Protein AF-A0A1A2DUY4-F1 (afdb_monomer)

Radius of gyration: 40.29 Å; Cα contacts (8 Å, |Δi|>4): 63; chains: 1; bounding box: 76×91×106 Å

Solvent-accessible surface area (backbone atoms only — not comparable to full-atom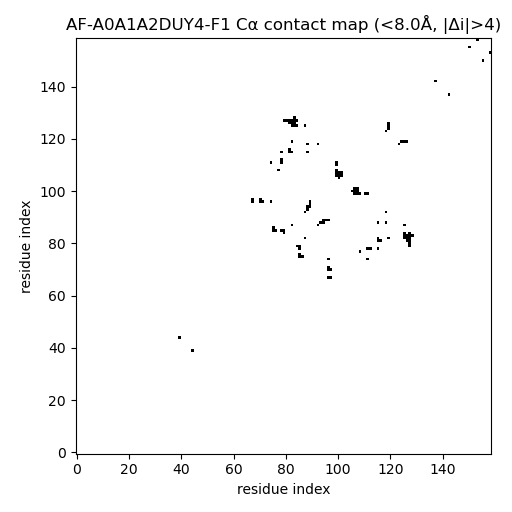 values): 10558 Å² total; per-residue (Å²): 134,84,84,82,85,88,89,85,87,87,87,91,89,82,88,83,86,82,90,84,84,84,90,80,90,87,83,83,85,83,80,81,79,83,71,70,86,71,74,76,47,72,68,56,50,56,52,49,53,59,48,52,52,53,51,51,50,52,53,50,52,58,48,50,57,52,48,52,56,50,47,39,52,50,54,31,62,73,36,49,82,55,25,63,54,37,64,45,50,42,77,70,61,70,53,59,61,70,80,34,44,45,97,89,71,48,76,40,61,68,61,48,52,49,52,54,48,52,50,32,71,79,37,63,82,52,38,38,78,72,80,74,68,75,85,64,81,66,77,88,52,82,77,75,76,78,82,73,83,65,87,52,72,69,76,76,64,60,130

Mean predicted aligned error: 18.05 Å

Nearest PDB structures (foldseek):
  6tye-assembly1_F  TM=3.933E-01  e=6.338E+00  Mycobacterium tuberculosis

Structure (mmCIF, N/CA/C/O backbone):
data_AF-A0A1A2DUY4-F1
#
_entry.id   AF-A0A1A2DUY4-F1
#
loop_
_atom_site.group_PDB
_atom_site.id
_atom_site.type_symbol
_atom_site.label_atom_id
_atom_site.label_alt_id
_atom_site.label_comp_id
_atom_site.label_asym_id
_atom_site.label_entity_id
_atom_site.label_seq_id
_atom_site.pdbx_PDB_ins_code
_atom_site.Cartn_x
_atom_site.Cartn_y
_atom_site.Cartn_z
_atom_site.occupancy
_atom_site.B_iso_or_equiv
_atom_site.auth_seq_id
_atom_site.auth_comp_id
_atom_site.auth_asym_id
_atom_site.auth_atom_id
_atom_site.pdbx_PDB_model_num
ATOM 1 N N . MET A 1 1 ? -2.327 -58.351 54.361 1.00 41.44 1 MET A N 1
ATOM 2 C CA . MET A 1 1 ? -2.739 -57.110 53.677 1.00 41.44 1 MET A CA 1
ATOM 3 C C . MET A 1 1 ? -3.289 -57.557 52.325 1.00 41.44 1 MET A C 1
ATOM 5 O O . MET A 1 1 ? -2.575 -57.486 51.342 1.00 41.44 1 MET A O 1
ATOM 9 N N . SER A 1 2 ? -4.378 -58.331 52.249 1.00 43.06 2 SER A N 1
ATOM 10 C CA . SER A 1 2 ? -5.770 -58.006 52.638 1.00 43.06 2 SER A CA 1
ATOM 11 C C . SER A 1 2 ? -6.200 -56.732 51.883 1.00 43.06 2 SER A C 1
ATOM 13 O O . SER A 1 2 ? -5.564 -55.711 52.102 1.00 43.06 2 SER A O 1
ATOM 15 N N . GLU A 1 3 ? -7.180 -56.715 50.971 1.00 41.62 3 GLU A N 1
ATOM 16 C CA . GLU A 1 3 ? -8.436 -57.484 50.948 1.00 41.62 3 GLU A CA 1
ATOM 17 C C . GLU A 1 3 ? -9.017 -57.713 49.527 1.00 41.62 3 GLU A C 1
ATOM 19 O O . GLU A 1 3 ? -8.943 -56.854 48.656 1.00 41.62 3 GLU A O 1
ATOM 24 N N . ASN A 1 4 ? -9.624 -58.900 49.378 1.00 46.50 4 ASN A N 1
ATOM 25 C CA . ASN A 1 4 ? -10.783 -59.310 48.569 1.00 46.50 4 ASN A CA 1
ATOM 26 C C . ASN A 1 4 ? -10.858 -59.143 47.033 1.00 46.50 4 ASN A C 1
ATOM 28 O O . ASN A 1 4 ? -11.194 -58.102 46.482 1.00 46.50 4 ASN A O 1
ATOM 32 N N . SER A 1 5 ? -10.750 -60.302 46.370 1.00 41.88 5 SER A N 1
ATOM 33 C CA . SER A 1 5 ? -11.485 -60.713 45.156 1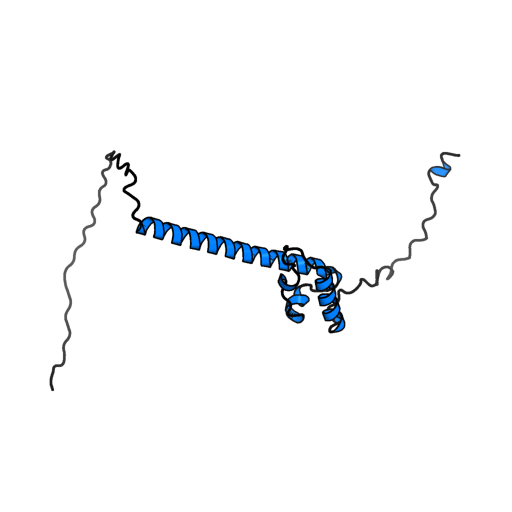.00 41.88 5 SER A CA 1
ATOM 34 C C . SER A 1 5 ? -13.016 -60.843 45.414 1.00 41.88 5 SER A C 1
ATOM 36 O O . SER A 1 5 ? -13.448 -60.637 46.546 1.00 41.88 5 SER A O 1
ATOM 38 N N . PRO A 1 6 ? -13.814 -61.455 44.511 1.00 61.03 6 PRO A N 1
ATOM 39 C CA . PRO A 1 6 ? -14.326 -61.052 43.188 1.00 61.03 6 PRO A CA 1
ATOM 40 C C . PRO A 1 6 ? -15.890 -61.054 43.194 1.00 61.03 6 PRO A C 1
ATOM 42 O O . PRO A 1 6 ? -16.477 -61.214 44.259 1.00 61.03 6 PRO A O 1
ATOM 45 N N . THR A 1 7 ? -16.570 -60.944 42.034 1.00 41.72 7 THR A N 1
ATOM 46 C CA . THR A 1 7 ? -17.855 -61.628 41.654 1.00 41.72 7 THR A CA 1
ATOM 47 C C . THR A 1 7 ? -18.803 -60.739 40.824 1.00 41.72 7 THR A C 1
ATOM 49 O O . THR A 1 7 ? -19.209 -59.664 41.246 1.00 41.72 7 THR A O 1
ATOM 52 N N . ALA A 1 8 ? -19.195 -61.242 39.651 1.00 44.03 8 ALA A N 1
ATOM 53 C CA . ALA A 1 8 ? -20.357 -60.836 38.842 1.00 44.03 8 ALA A CA 1
ATOM 54 C C . ALA A 1 8 ? -21.388 -61.995 38.842 1.00 44.03 8 ALA A C 1
ATOM 56 O O . ALA A 1 8 ? -20.997 -63.091 39.254 1.00 44.03 8 ALA A O 1
ATOM 57 N N . PRO A 1 9 ? -22.576 -61.913 38.194 1.00 69.00 9 PRO A N 1
ATOM 58 C CA . PRO A 1 9 ? -23.640 -60.890 38.080 1.00 69.00 9 PRO A CA 1
ATOM 59 C C . PRO A 1 9 ? -24.992 -61.459 38.649 1.00 69.00 9 PRO A C 1
ATOM 61 O O . PRO A 1 9 ? -24.939 -62.516 39.282 1.00 69.00 9 PRO A O 1
ATOM 64 N N . PRO A 1 10 ? -26.194 -60.832 38.504 1.00 50.44 10 PRO A N 1
ATOM 65 C CA . PRO A 1 10 ? -27.035 -61.020 37.294 1.00 50.44 10 PRO A CA 1
ATOM 66 C C . PRO A 1 10 ? -27.996 -59.843 36.925 1.00 50.44 10 PRO A C 1
ATOM 68 O O . PRO A 1 10 ? -28.365 -59.022 37.755 1.00 50.44 10 PRO A O 1
ATOM 71 N N . ASN A 1 11 ? -28.445 -59.807 35.664 1.00 51.16 11 ASN A N 1
ATOM 72 C CA . ASN A 1 11 ? -29.689 -59.165 35.157 1.00 51.16 11 ASN A CA 1
ATOM 73 C C . ASN A 1 11 ? -30.779 -60.286 35.094 1.00 51.16 11 ASN A C 1
ATOM 75 O O . ASN A 1 11 ? -30.309 -61.429 35.030 1.00 51.16 11 ASN A O 1
ATOM 79 N N . PRO A 1 12 ? -32.137 -60.121 35.037 1.00 52.91 12 PRO A N 1
ATOM 80 C CA . PRO A 1 12 ? -32.957 -59.022 34.474 1.00 52.91 12 PRO A CA 1
ATOM 81 C C . PRO A 1 12 ? -34.352 -58.759 35.131 1.00 52.91 12 PRO A C 1
ATOM 83 O O . PRO A 1 12 ? -34.754 -59.444 36.066 1.00 52.91 12 PRO A O 1
ATOM 86 N N . GLY A 1 13 ? -35.138 -57.822 34.571 1.00 31.70 13 GLY A N 1
ATOM 87 C CA . GLY A 1 13 ? -36.614 -57.911 34.555 1.00 31.70 13 GLY A CA 1
ATOM 88 C C . GLY A 1 13 ? -37.392 -56.630 34.888 1.00 31.70 13 GLY A C 1
ATOM 89 O O . GLY A 1 13 ? -37.289 -56.125 36.001 1.00 31.70 13 GLY A O 1
ATOM 90 N N . GLY A 1 14 ? -38.229 -56.166 33.949 1.00 34.69 14 GLY A N 1
ATOM 91 C CA . GLY A 1 14 ? -39.291 -55.189 34.216 1.00 34.69 14 GLY A CA 1
ATOM 92 C C . GLY A 1 14 ? -39.718 -54.363 33.001 1.00 34.69 14 GLY A C 1
ATOM 93 O O . GLY A 1 14 ? -39.311 -53.211 32.886 1.00 34.69 14 GLY A O 1
ATOM 94 N N . ASP A 1 15 ? -40.511 -54.969 32.115 1.00 39.03 15 ASP A N 1
ATOM 95 C CA . ASP A 1 15 ? -41.317 -54.318 31.075 1.00 39.03 15 ASP A CA 1
ATOM 96 C C . ASP A 1 15 ? -42.234 -53.216 31.653 1.00 39.03 15 ASP A C 1
ATOM 98 O O . ASP A 1 15 ? -42.724 -53.340 32.772 1.00 39.03 15 ASP A O 1
ATOM 102 N N . ASP A 1 16 ? -42.469 -52.127 30.916 1.00 43.84 16 ASP A N 1
ATOM 103 C CA . ASP A 1 16 ? -43.705 -51.939 30.134 1.00 43.84 16 ASP A CA 1
ATOM 104 C C . ASP A 1 16 ? -43.924 -50.475 29.713 1.00 43.84 16 ASP A C 1
ATOM 106 O O . ASP A 1 16 ? -43.671 -49.509 30.432 1.00 43.84 16 ASP A O 1
ATOM 110 N N . GLN A 1 17 ? -44.397 -50.348 28.480 1.00 46.09 17 GLN A N 1
ATOM 111 C CA . GLN A 1 17 ? -44.694 -49.121 27.753 1.00 46.09 17 GLN A CA 1
ATOM 112 C C . GLN A 1 17 ? -46.017 -48.507 28.234 1.00 46.09 17 GLN A C 1
ATOM 114 O O . GLN A 1 17 ? -46.935 -49.245 28.573 1.00 46.09 17 GLN A O 1
ATOM 119 N N . HIS A 1 18 ? -46.166 -47.183 28.141 1.00 41.97 18 HIS A N 1
ATOM 120 C CA . HIS A 1 18 ? -47.418 -46.561 27.690 1.00 41.97 18 HIS A CA 1
ATOM 121 C C . HIS A 1 18 ? -47.126 -45.173 27.115 1.00 41.97 18 HIS A C 1
ATOM 123 O O . HIS A 1 18 ? -46.724 -44.248 27.818 1.00 41.97 18 HIS A O 1
ATOM 129 N N . ALA A 1 19 ? -47.325 -45.057 25.806 1.00 42.19 19 ALA A N 1
ATOM 130 C CA . ALA A 1 19 ? -47.623 -43.797 25.157 1.00 42.19 19 ALA A CA 1
ATOM 131 C C . ALA A 1 19 ? -49.089 -43.451 25.443 1.00 42.19 19 ALA A C 1
ATOM 133 O O . ALA A 1 19 ? -49.945 -44.318 25.281 1.00 42.19 19 ALA A O 1
ATOM 134 N N . ASP A 1 20 ? -49.369 -42.202 25.807 1.00 41.47 20 ASP A N 1
ATOM 135 C CA . ASP A 1 20 ? -50.666 -41.586 25.532 1.00 41.47 20 ASP A CA 1
ATOM 136 C C . ASP A 1 20 ? -50.505 -40.059 25.448 1.00 41.47 20 ASP A C 1
ATOM 138 O O . ASP A 1 20 ? -49.967 -39.421 26.355 1.00 41.47 20 ASP A O 1
ATOM 142 N N . GLN A 1 21 ? -50.921 -39.484 24.322 1.00 44.53 21 GLN A N 1
ATOM 143 C CA . GLN A 1 21 ? -51.224 -38.057 24.173 1.00 44.53 21 GLN A CA 1
ATOM 144 C C . GLN A 1 21 ? -52.748 -37.926 24.194 1.00 44.53 21 GLN A C 1
ATOM 146 O O . GLN A 1 21 ? -53.431 -38.766 23.608 1.00 44.53 21 GLN A O 1
ATOM 151 N N . PRO A 1 22 ? -53.287 -36.824 24.738 1.00 48.06 22 PRO A N 1
ATOM 152 C CA . PRO A 1 22 ? -53.996 -35.925 23.822 1.00 48.06 22 PRO A CA 1
ATOM 153 C C . PRO A 1 22 ? -53.819 -34.420 24.109 1.00 48.06 22 PRO A C 1
ATOM 155 O O . PRO A 1 22 ? -53.563 -33.989 25.232 1.00 48.06 22 PRO A O 1
ATOM 158 N N . GLU A 1 23 ? -53.996 -33.630 23.045 1.00 46.94 23 GLU A N 1
ATOM 159 C CA . GLU A 1 23 ? -54.175 -32.171 23.013 1.00 46.94 23 GLU A CA 1
ATOM 160 C C . GLU A 1 23 ? -55.385 -31.678 23.829 1.00 46.94 23 GLU A C 1
ATOM 162 O O . GLU A 1 23 ? -56.459 -32.260 23.717 1.00 46.94 23 GLU A O 1
ATOM 167 N N . THR A 1 24 ? -55.255 -30.507 24.476 1.00 42.84 24 THR A N 1
ATOM 168 C CA . THR A 1 24 ? -56.275 -29.428 24.524 1.00 42.84 24 THR A CA 1
ATOM 169 C C . THR A 1 24 ? -55.594 -28.084 24.865 1.00 42.84 24 THR A C 1
ATOM 171 O O . THR A 1 24 ? -55.023 -27.961 25.946 1.00 42.84 24 THR A O 1
ATOM 174 N N . GLY A 1 25 ? -55.633 -27.079 23.973 1.00 37.78 25 GLY A N 1
ATOM 175 C CA . GLY A 1 25 ? -55.245 -25.675 24.268 1.00 37.78 25 GLY A CA 1
ATOM 176 C C . GLY A 1 25 ? -56.399 -24.858 24.883 1.00 37.78 25 GLY A C 1
ATOM 177 O O . GLY A 1 25 ? -57.362 -25.467 25.346 1.00 37.78 25 GLY A O 1
ATOM 178 N N . PRO A 1 26 ? -56.449 -23.517 24.736 1.00 60.62 26 PRO A N 1
ATOM 179 C CA . PRO A 1 26 ? -55.471 -22.455 25.016 1.00 60.62 26 PRO A CA 1
ATOM 180 C C . PRO A 1 26 ? -55.933 -21.563 26.205 1.00 60.62 26 PRO A C 1
ATOM 182 O O . PRO A 1 26 ? -57.132 -21.425 26.431 1.00 60.62 26 PRO A O 1
ATOM 185 N N . THR A 1 27 ? -55.025 -20.871 26.907 1.00 43.47 27 THR A N 1
ATOM 186 C CA . THR A 1 27 ? -55.412 -19.695 27.721 1.00 43.47 27 THR A CA 1
ATOM 187 C C . THR A 1 27 ? -54.329 -18.624 27.732 1.00 43.47 27 THR A C 1
ATOM 189 O O . THR A 1 27 ? -53.207 -18.852 28.179 1.00 43.47 27 THR A O 1
ATOM 192 N N . ASP A 1 28 ? -54.764 -17.498 27.182 1.00 41.69 28 ASP A N 1
ATOM 193 C CA . ASP A 1 28 ? -54.326 -16.110 27.258 1.00 41.69 28 ASP A CA 1
ATOM 194 C C . ASP A 1 28 ? -53.682 -15.627 28.567 1.00 41.69 28 ASP A C 1
ATOM 196 O O . ASP A 1 28 ? -53.988 -16.105 29.660 1.00 41.69 28 ASP A O 1
ATOM 200 N N . ASP A 1 29 ? -52.901 -14.562 28.381 1.00 43.25 29 ASP A N 1
ATOM 201 C CA . ASP A 1 29 ? -52.635 -13.457 29.305 1.00 43.25 29 ASP A CA 1
ATOM 202 C C . ASP A 1 29 ? -51.895 -13.726 30.625 1.00 43.25 29 ASP A C 1
ATOM 204 O O . ASP A 1 29 ? -52.464 -13.960 31.691 1.00 43.25 29 ASP A O 1
ATOM 208 N N . ALA A 1 30 ? -50.590 -13.456 30.575 1.00 43.59 30 ALA A N 1
ATOM 209 C CA . ALA A 1 30 ? -49.924 -12.723 31.644 1.00 43.59 30 ALA A CA 1
ATOM 210 C C . ALA A 1 30 ? -49.109 -11.582 31.020 1.00 43.59 30 ALA A C 1
ATOM 212 O O . ALA A 1 30 ? -47.909 -11.703 30.764 1.00 43.59 30 ALA A O 1
ATOM 213 N N . GLU A 1 31 ? -49.794 -10.470 30.748 1.00 45.84 31 GLU A N 1
ATOM 214 C CA . GLU A 1 31 ? -49.148 -9.165 30.699 1.00 45.84 31 GLU A CA 1
ATOM 215 C C . GLU A 1 31 ? -48.383 -8.890 32.004 1.00 45.84 31 GLU A C 1
ATOM 217 O O . GLU A 1 31 ? -48.830 -9.235 33.099 1.00 45.84 31 GLU A O 1
ATOM 222 N N . GLY A 1 32 ? -47.272 -8.165 31.867 1.00 47.97 32 GLY A N 1
ATOM 223 C CA . GLY A 1 32 ? -46.789 -7.274 32.914 1.00 47.97 32 GLY A CA 1
ATOM 224 C C . GLY A 1 32 ? -45.765 -7.860 33.878 1.00 47.97 32 GLY A C 1
ATOM 225 O O . GLY A 1 32 ? -46.078 -8.139 35.030 1.00 47.97 32 GLY A O 1
ATOM 226 N N . ILE A 1 33 ? -44.495 -7.855 33.470 1.00 43.22 33 ILE A N 1
ATOM 227 C CA . ILE A 1 33 ? -43.470 -7.299 34.361 1.00 43.22 33 ILE A CA 1
ATOM 228 C C . ILE A 1 33 ? -42.667 -6.287 33.548 1.00 43.22 33 ILE A C 1
ATOM 230 O O . ILE A 1 33 ? -41.603 -6.584 33.006 1.00 43.22 33 ILE A O 1
ATOM 234 N N . ASP A 1 34 ? -43.223 -5.079 33.473 1.00 46.75 34 ASP A N 1
ATOM 235 C CA . ASP A 1 34 ? -42.446 -3.852 33.359 1.00 46.75 34 ASP A CA 1
ATOM 236 C C . ASP A 1 34 ? -41.475 -3.828 34.547 1.00 46.75 34 ASP A C 1
ATOM 238 O O . ASP A 1 34 ? -41.812 -3.444 35.667 1.00 46.75 34 ASP A O 1
ATOM 242 N N . SER A 1 35 ? -40.295 -4.413 34.344 1.00 50.62 35 SER A N 1
ATOM 243 C CA . SER A 1 35 ? -39.209 -4.310 35.306 1.00 50.62 35 SER A CA 1
ATOM 244 C C . SER A 1 35 ? -38.594 -2.936 35.100 1.00 50.62 35 SER A C 1
ATOM 246 O O . SER A 1 35 ? -37.685 -2.778 34.282 1.00 50.62 35 SER A O 1
ATOM 248 N N . GLU A 1 36 ? -39.102 -1.947 35.840 1.00 48.25 36 GLU A N 1
ATOM 249 C CA . GLU A 1 36 ? -38.375 -0.703 36.082 1.00 48.25 36 GLU A CA 1
ATOM 250 C C . GLU A 1 36 ? -36.905 -1.023 36.418 1.00 48.25 36 GLU A C 1
ATOM 252 O O . GLU A 1 36 ? -36.621 -2.056 37.041 1.00 48.25 36 GLU A O 1
ATOM 257 N N . PRO A 1 37 ? -35.950 -0.179 35.985 1.00 49.88 37 PRO A N 1
ATOM 258 C CA . PRO A 1 37 ? -34.529 -0.475 36.066 1.00 49.88 37 PRO A CA 1
ATOM 259 C C . PRO A 1 37 ? -34.101 -0.529 37.532 1.00 49.88 37 PRO A C 1
ATOM 261 O O . PRO A 1 37 ? -33.741 0.479 38.133 1.00 49.88 37 PRO A O 1
ATOM 264 N N . HIS A 1 38 ? -34.138 -1.725 38.114 1.00 49.97 38 HIS A N 1
ATOM 265 C CA . HIS A 1 38 ? -33.561 -1.989 39.417 1.00 49.97 38 HIS A CA 1
ATOM 266 C C . HIS A 1 38 ? -32.065 -1.688 39.304 1.00 49.97 38 HIS A C 1
ATOM 268 O O . HIS A 1 38 ? -31.380 -2.347 38.518 1.00 49.97 38 HIS A O 1
ATOM 274 N N . ASP A 1 39 ? -31.627 -0.634 40.002 1.00 54.72 39 ASP A N 1
ATOM 275 C CA . ASP A 1 39 ? -30.262 -0.107 40.083 1.00 54.72 39 ASP A CA 1
ATOM 276 C C . ASP A 1 39 ? -29.222 -1.068 39.506 1.00 54.72 39 ASP A C 1
ATOM 278 O O . ASP A 1 39 ? -28.875 -2.088 40.113 1.00 54.72 39 ASP A O 1
ATOM 282 N N . SER A 1 40 ? -28.750 -0.762 38.294 1.00 62.16 40 SER A N 1
ATOM 283 C CA . SER A 1 40 ? -27.710 -1.538 37.630 1.00 62.16 40 SER A CA 1
ATOM 284 C C . SER A 1 40 ? -26.502 -1.579 38.560 1.00 62.16 40 SER A C 1
ATOM 286 O O . SER A 1 40 ? -25.780 -0.596 38.690 1.00 62.16 40 SER A O 1
ATOM 288 N N . SER A 1 41 ? -26.312 -2.698 39.268 1.00 73.62 41 SER A N 1
ATOM 289 C CA . SER A 1 41 ? -25.239 -2.796 40.258 1.00 73.62 41 SER A CA 1
ATOM 290 C C . SER A 1 41 ? -23.896 -2.410 39.615 1.00 73.62 41 SER A C 1
ATOM 292 O O . SER A 1 41 ? -23.679 -2.738 38.441 1.00 73.62 41 SER A O 1
ATOM 294 N N . PRO A 1 42 ? -22.955 -1.792 40.350 1.00 76.00 42 PRO A N 1
ATOM 295 C CA . PRO A 1 42 ? -21.658 -1.388 39.796 1.00 76.00 42 PRO A CA 1
ATOM 296 C C . PRO A 1 42 ? -20.925 -2.519 39.048 1.00 76.00 42 PRO A C 1
ATOM 298 O O . PRO A 1 42 ? -20.218 -2.293 38.067 1.00 76.00 42 PRO A O 1
ATOM 301 N N . ASN A 1 43 ? -21.151 -3.771 39.460 1.00 83.44 43 ASN A N 1
ATOM 302 C CA . ASN A 1 43 ? -20.619 -4.961 38.797 1.00 83.44 43 ASN A CA 1
ATOM 303 C C . ASN A 1 43 ? -21.262 -5.241 37.427 1.00 83.44 43 ASN A C 1
ATOM 305 O O . ASN A 1 43 ? -20.567 -5.690 36.512 1.00 83.44 43 ASN A O 1
ATOM 309 N N . ALA A 1 44 ? -22.563 -4.983 37.271 1.00 84.81 44 ALA A N 1
ATOM 310 C CA . ALA A 1 44 ? -23.276 -5.130 36.003 1.00 84.81 44 ALA A CA 1
ATOM 311 C C . ALA A 1 44 ? -22.819 -4.076 34.984 1.00 84.81 44 ALA A C 1
ATOM 313 O O . ALA A 1 44 ? -22.572 -4.414 33.825 1.00 84.81 44 ALA A O 1
ATOM 314 N N . GLU A 1 45 ? -22.611 -2.832 35.418 1.00 87.44 45 GLU A N 1
ATOM 315 C CA . GLU A 1 45 ? -22.047 -1.774 34.569 1.00 87.44 45 GLU A CA 1
ATOM 316 C C . GLU A 1 45 ? -20.609 -2.095 34.151 1.00 87.44 45 GLU A C 1
ATOM 318 O O . GLU A 1 45 ? -20.288 -2.095 32.961 1.00 87.44 45 GLU A O 1
ATOM 323 N N . ALA A 1 46 ? -19.755 -2.496 35.098 1.00 89.88 46 ALA A N 1
ATOM 324 C CA . ALA A 1 46 ? -18.384 -2.910 34.802 1.00 89.88 46 ALA A CA 1
ATOM 325 C C . ALA A 1 46 ? -18.315 -4.125 33.856 1.00 89.88 46 ALA A C 1
ATOM 327 O O . ALA A 1 46 ? -17.366 -4.274 33.081 1.00 89.88 46 ALA A O 1
ATOM 328 N N . ALA A 1 47 ? -19.292 -5.034 33.909 1.00 91.75 47 ALA A N 1
ATOM 329 C CA . ALA A 1 47 ? -19.389 -6.146 32.964 1.00 91.75 47 ALA A CA 1
ATOM 330 C C . ALA A 1 47 ? -19.802 -5.679 31.557 1.00 91.75 47 ALA A C 1
ATOM 332 O O . ALA A 1 47 ? -19.248 -6.177 30.572 1.00 91.75 47 ALA A O 1
ATOM 333 N N . ARG A 1 48 ? -20.722 -4.708 31.453 1.00 92.62 48 ARG A N 1
ATOM 334 C CA . ARG A 1 48 ? -21.125 -4.097 30.174 1.00 92.62 48 ARG A CA 1
ATOM 335 C C . ARG A 1 48 ? -19.954 -3.381 29.508 1.00 92.62 48 ARG A C 1
ATOM 337 O O . ARG A 1 48 ? -19.655 -3.692 28.358 1.00 92.62 48 ARG A O 1
ATOM 344 N N . TYR A 1 49 ? -19.224 -2.537 30.237 1.00 95.25 49 TYR A N 1
ATOM 345 C CA . TYR A 1 49 ? -18.066 -1.824 29.682 1.00 95.25 49 TYR A CA 1
ATOM 346 C C . TYR A 1 49 ? -16.961 -2.769 29.199 1.00 95.25 49 TYR A C 1
ATOM 348 O O . TYR A 1 49 ? -16.402 -2.570 28.126 1.00 95.25 49 TYR A O 1
ATOM 356 N N . ARG A 1 50 ? -16.689 -3.863 29.922 1.00 95.88 50 ARG A N 1
ATOM 357 C CA . ARG A 1 50 ? -15.731 -4.891 29.466 1.00 95.88 50 ARG A CA 1
ATOM 358 C C . ARG A 1 50 ? -16.179 -5.626 28.207 1.00 95.88 50 ARG A C 1
ATOM 360 O O . ARG A 1 50 ? -15.340 -6.185 27.503 1.00 95.88 50 ARG A O 1
ATOM 367 N N . ARG A 1 51 ? -17.487 -5.728 27.961 1.00 95.62 51 ARG A N 1
ATOM 368 C CA . ARG A 1 51 ? -18.014 -6.300 26.717 1.00 95.62 51 ARG A CA 1
ATOM 369 C C . ARG A 1 51 ? -17.845 -5.305 25.575 1.00 95.62 51 ARG A C 1
ATOM 371 O O . ARG A 1 51 ? -17.263 -5.680 24.569 1.00 95.62 51 ARG A O 1
ATOM 378 N N . GLN A 1 52 ? -18.272 -4.063 25.786 1.00 95.69 52 GLN A N 1
ATOM 379 C CA . GLN A 1 52 ? -18.152 -2.986 24.802 1.00 95.69 52 GLN A CA 1
ATOM 380 C C . GLN A 1 52 ? -16.697 -2.757 24.386 1.00 95.69 52 GLN A C 1
ATOM 382 O O . GLN A 1 52 ? -16.418 -2.652 23.202 1.00 95.69 52 GLN A O 1
ATOM 387 N N . LEU A 1 53 ? -15.754 -2.760 25.335 1.00 97.38 53 LEU A N 1
ATOM 388 C CA . LEU A 1 53 ? -14.333 -2.602 25.022 1.00 97.38 53 LEU A CA 1
ATOM 389 C C . LEU A 1 53 ? -13.826 -3.707 24.085 1.00 97.38 53 LEU A C 1
ATOM 391 O O . LEU A 1 53 ? -13.194 -3.405 23.083 1.00 97.38 53 LEU A O 1
ATOM 395 N N . ARG A 1 54 ? -14.150 -4.972 24.376 1.00 97.31 54 ARG A N 1
ATOM 396 C CA . ARG A 1 54 ? -13.735 -6.106 23.534 1.00 97.31 54 ARG A CA 1
ATOM 397 C C . ARG A 1 54 ? -14.382 -6.082 22.155 1.00 97.31 54 ARG A C 1
ATOM 399 O O . ARG A 1 54 ? -13.761 -6.502 21.189 1.00 97.31 54 ARG A O 1
ATOM 406 N N . GLU A 1 55 ? -15.626 -5.626 22.072 1.00 97.00 55 GLU A N 1
ATOM 407 C CA . GLU A 1 55 ? -16.331 -5.447 20.803 1.00 97.00 55 GLU A CA 1
ATOM 408 C C . GLU A 1 55 ? -15.650 -4.367 19.954 1.00 97.00 55 GLU A C 1
ATOM 410 O O . GLU A 1 55 ? -15.293 -4.631 18.811 1.00 97.00 55 GLU A O 1
ATOM 415 N N . VAL A 1 56 ? -15.336 -3.212 20.548 1.00 97.94 56 VAL A N 1
ATOM 416 C CA . VAL A 1 56 ? -14.590 -2.131 19.883 1.00 97.94 56 VAL A CA 1
ATOM 417 C C . VAL A 1 56 ? -13.185 -2.576 19.463 1.00 97.94 56 VAL A C 1
ATOM 419 O O . VAL A 1 56 ? -12.740 -2.249 18.365 1.00 97.94 56 VAL A O 1
ATOM 422 N N . GLU A 1 57 ? -12.471 -3.321 20.307 1.00 97.38 57 GLU A N 1
ATOM 423 C CA . GLU A 1 57 ? -11.156 -3.876 19.964 1.00 97.38 57 GLU A CA 1
ATOM 424 C C . GLU A 1 57 ? -11.253 -4.836 18.773 1.00 97.38 57 GLU A C 1
ATOM 426 O O . GLU A 1 57 ? -10.481 -4.704 17.825 1.00 97.38 57 GLU A O 1
ATOM 431 N N . ALA A 1 58 ? -12.245 -5.731 18.767 1.00 97.62 58 ALA A N 1
ATOM 432 C CA . ALA A 1 58 ? -12.477 -6.646 17.653 1.00 97.62 58 ALA A CA 1
ATOM 433 C C . ALA A 1 58 ? -12.843 -5.904 16.355 1.00 97.62 58 ALA A C 1
ATOM 435 O O . ALA A 1 58 ? -12.364 -6.263 15.278 1.00 97.62 58 ALA A O 1
ATOM 436 N N . GLU A 1 59 ? -13.657 -4.850 16.439 1.00 97.62 59 GLU A N 1
ATOM 437 C CA . GLU A 1 59 ? -13.984 -4.000 15.290 1.00 97.62 59 GLU A CA 1
ATOM 438 C C . GLU A 1 59 ? -12.753 -3.272 14.748 1.00 97.62 59 GLU A C 1
ATOM 440 O O . GLU A 1 59 ? -12.534 -3.254 13.532 1.00 97.62 59 GLU A O 1
ATOM 445 N N . ARG A 1 60 ? -11.931 -2.701 15.636 1.00 97.50 60 ARG A N 1
ATOM 446 C CA . ARG A 1 60 ? -10.676 -2.035 15.271 1.00 97.50 60 ARG A CA 1
ATOM 447 C C . ARG A 1 60 ? -9.734 -3.005 14.568 1.00 97.50 60 ARG A C 1
ATOM 449 O O . ARG A 1 60 ? -9.203 -2.663 13.515 1.00 97.50 60 ARG A O 1
ATOM 456 N N . ASP A 1 61 ? -9.547 -4.196 15.122 1.00 97.56 61 ASP A N 1
ATOM 457 C CA . ASP A 1 61 ? -8.645 -5.201 14.559 1.00 97.56 61 ASP A CA 1
ATOM 458 C C . ASP A 1 61 ? -9.156 -5.669 13.186 1.00 97.56 61 ASP A C 1
ATOM 460 O O . ASP A 1 61 ? -8.407 -5.677 12.209 1.00 97.56 61 ASP A O 1
ATOM 464 N N . GLY A 1 62 ? -10.467 -5.902 13.054 1.00 97.50 62 GLY A N 1
ATOM 465 C CA . GLY A 1 62 ? -11.078 -6.234 11.766 1.00 97.50 62 GLY A CA 1
ATOM 466 C C . GLY A 1 62 ? -11.019 -5.101 10.730 1.00 97.50 62 GLY A C 1
ATOM 467 O O . GLY A 1 62 ? -11.047 -5.360 9.524 1.00 97.50 62 GLY A O 1
ATOM 468 N N . LEU A 1 63 ? -10.972 -3.832 11.147 1.00 97.00 63 LEU A N 1
ATOM 469 C CA . LEU A 1 63 ? -10.712 -2.699 10.248 1.00 97.00 63 LEU A CA 1
ATOM 470 C C . LEU A 1 63 ? -9.234 -2.620 9.853 1.00 97.00 63 LEU A C 1
ATOM 472 O O . LEU A 1 63 ? -8.942 -2.369 8.683 1.00 97.00 63 LEU A O 1
ATOM 476 N N . ALA A 1 64 ? -8.320 -2.874 10.790 1.00 95.50 64 ALA A N 1
ATOM 477 C CA . ALA A 1 64 ? -6.883 -2.874 10.537 1.00 95.50 64 ALA A CA 1
ATOM 478 C C . ALA A 1 64 ? -6.488 -3.951 9.513 1.00 95.50 64 ALA A C 1
ATOM 480 O O . ALA A 1 64 ? -5.775 -3.648 8.558 1.00 95.50 64 ALA A O 1
ATOM 481 N N . GLU A 1 65 ? -7.022 -5.169 9.633 1.00 96.50 65 GLU A N 1
ATOM 482 C CA . GLU A 1 65 ? -6.795 -6.248 8.658 1.00 96.50 65 GLU A CA 1
ATOM 483 C C . GLU A 1 65 ? -7.277 -5.869 7.250 1.00 96.50 65 GLU A C 1
ATOM 485 O O . GLU A 1 65 ? -6.581 -6.076 6.250 1.00 96.50 65 GLU A O 1
ATOM 490 N N . ARG A 1 66 ? -8.467 -5.261 7.155 1.00 96.88 66 ARG A N 1
ATOM 491 C CA . ARG A 1 66 ? -9.006 -4.776 5.877 1.00 96.88 66 ARG A CA 1
ATOM 492 C C . ARG A 1 66 ? -8.115 -3.693 5.279 1.00 96.88 66 ARG A C 1
ATOM 494 O O . ARG A 1 66 ? -7.823 -3.752 4.083 1.00 96.88 66 ARG A O 1
ATOM 501 N N . LEU A 1 67 ? -7.669 -2.737 6.093 1.00 95.62 67 LEU A N 1
ATOM 502 C CA . LEU A 1 67 ? -6.786 -1.659 5.658 1.00 95.62 67 LEU A CA 1
ATOM 503 C C . LEU A 1 67 ? -5.457 -2.205 5.129 1.00 95.62 67 LEU A C 1
ATOM 505 O O . LEU A 1 67 ? -5.059 -1.825 4.033 1.00 95.62 67 LEU A O 1
ATOM 509 N N . GLN A 1 68 ? -4.830 -3.154 5.826 1.00 94.50 68 GLN A N 1
ATOM 510 C CA . GLN A 1 68 ? -3.600 -3.804 5.359 1.00 94.50 68 GLN A CA 1
ATOM 511 C C . GLN A 1 68 ? -3.789 -4.479 3.993 1.00 94.50 68 GLN A C 1
ATOM 513 O O . GLN A 1 68 ? -2.946 -4.348 3.105 1.00 94.50 68 GLN A O 1
ATOM 518 N N . GLY A 1 69 ? -4.926 -5.152 3.785 1.00 95.69 69 GLY A N 1
ATOM 519 C CA . GLY A 1 69 ? -5.267 -5.738 2.488 1.00 95.69 69 GLY A CA 1
ATOM 520 C C . GLY A 1 69 ? -5.434 -4.698 1.373 1.00 95.69 69 GLY A C 1
ATOM 521 O O . GLY A 1 69 ? -5.042 -4.952 0.233 1.00 95.69 69 GLY A O 1
ATOM 522 N N . HIS A 1 70 ? -5.993 -3.525 1.682 1.00 96.12 70 HIS A N 1
ATOM 523 C CA . HIS A 1 70 ? -6.106 -2.414 0.733 1.00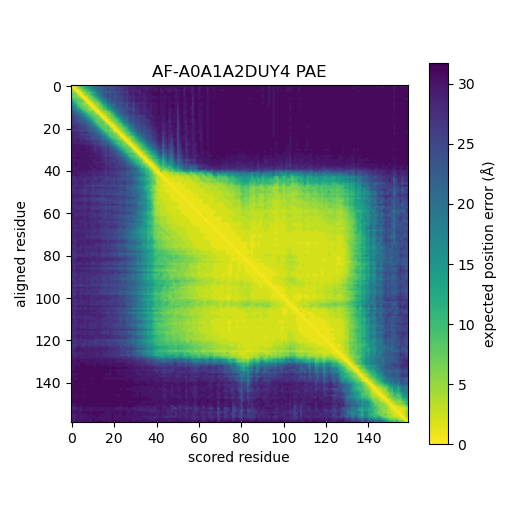 96.12 70 HIS A CA 1
ATOM 524 C C . HIS A 1 70 ? -4.751 -1.778 0.422 1.00 96.12 70 HIS A C 1
ATOM 526 O O . HIS A 1 70 ? -4.425 -1.627 -0.753 1.00 96.12 70 HIS A O 1
ATOM 532 N N . GLN A 1 71 ? -3.955 -1.484 1.449 1.00 95.94 71 GLN A N 1
ATOM 533 C CA . GLN A 1 71 ? -2.621 -0.899 1.311 1.00 95.94 71 GLN A CA 1
ATOM 534 C C . GLN A 1 71 ? -1.704 -1.791 0.478 1.00 95.94 71 GLN A C 1
ATOM 536 O O . GLN A 1 71 ? -1.032 -1.325 -0.436 1.00 95.94 71 GLN A O 1
ATOM 541 N N . ARG A 1 72 ? -1.742 -3.107 0.714 1.00 96.38 72 ARG A N 1
ATOM 542 C CA . ARG A 1 72 ? -0.990 -4.061 -0.104 1.00 96.38 72 ARG A CA 1
ATOM 543 C C . ARG A 1 72 ? -1.368 -3.970 -1.584 1.00 96.38 72 ARG A C 1
ATOM 545 O O . ARG A 1 72 ? -0.484 -3.872 -2.427 1.00 96.38 72 ARG A O 1
ATOM 552 N N . ARG A 1 73 ? -2.665 -3.967 -1.908 1.00 96.75 73 ARG A N 1
ATOM 553 C CA . ARG A 1 73 ? -3.135 -3.859 -3.304 1.00 96.75 73 ARG A CA 1
ATOM 554 C C . ARG A 1 73 ? -2.759 -2.525 -3.942 1.00 96.75 73 ARG A C 1
ATOM 556 O O . ARG A 1 73 ? -2.477 -2.488 -5.135 1.00 96.75 73 ARG A O 1
ATOM 563 N N . GLU A 1 74 ? -2.786 -1.443 -3.171 1.00 96.94 74 GLU A N 1
ATOM 564 C CA . GLU A 1 74 ? -2.381 -0.116 -3.633 1.00 96.94 74 GLU A CA 1
ATOM 565 C C . GLU A 1 74 ? -0.888 -0.091 -3.982 1.00 96.94 74 GLU A C 1
ATOM 567 O O . GLU A 1 74 ? -0.527 0.292 -5.095 1.00 96.94 74 GLU A O 1
ATOM 572 N N . VAL A 1 75 ? -0.035 -0.603 -3.092 1.00 97.31 75 VAL A N 1
ATOM 573 C CA . VAL A 1 75 ? 1.406 -0.756 -3.338 1.00 97.31 75 VAL A CA 1
ATOM 574 C C . VAL A 1 75 ? 1.667 -1.613 -4.582 1.00 97.31 75 VAL A C 1
ATOM 576 O O . VAL A 1 75 ? 2.436 -1.208 -5.454 1.00 97.31 75 VAL A O 1
ATOM 579 N N . GLU A 1 76 ? 0.988 -2.758 -4.714 1.00 96.88 76 GLU A N 1
ATOM 580 C CA . GLU A 1 76 ? 1.090 -3.631 -5.894 1.00 96.88 76 GLU A CA 1
ATOM 581 C C . GLU A 1 76 ? 0.703 -2.897 -7.185 1.00 96.88 76 GLU A C 1
ATOM 583 O O . GLU A 1 76 ? 1.401 -3.004 -8.194 1.00 96.88 76 GLU A O 1
ATOM 588 N N . ALA A 1 77 ? -0.384 -2.121 -7.162 1.00 96.00 77 ALA A N 1
ATOM 589 C CA . ALA A 1 77 ? -0.828 -1.347 -8.316 1.00 96.00 77 ALA A CA 1
ATOM 590 C C . ALA A 1 77 ? 0.198 -0.278 -8.724 1.00 96.00 77 ALA A C 1
ATOM 592 O O . ALA A 1 77 ? 0.418 -0.067 -9.919 1.00 96.00 77 ALA A O 1
ATOM 593 N N . MET A 1 78 ? 0.852 0.354 -7.749 1.00 96.25 78 MET A N 1
ATOM 594 C CA . MET A 1 78 ? 1.830 1.418 -7.986 1.00 96.25 78 MET A CA 1
ATOM 595 C C . MET A 1 78 ? 3.149 0.936 -8.592 1.00 96.25 78 MET A C 1
ATOM 597 O O . MET A 1 78 ? 3.815 1.726 -9.258 1.00 96.25 78 MET A O 1
ATOM 601 N N . VAL A 1 79 ? 3.518 -0.335 -8.393 1.00 96.25 79 VAL A N 1
ATOM 602 C CA . VAL A 1 79 ? 4.738 -0.935 -8.973 1.00 96.25 79 VAL A CA 1
ATOM 603 C C . VAL A 1 79 ? 4.464 -1.833 -10.182 1.00 96.25 79 VAL A C 1
ATOM 605 O O . VAL A 1 79 ? 5.395 -2.396 -10.762 1.00 96.25 79 VAL A O 1
ATOM 608 N N . ALA A 1 80 ? 3.200 -1.978 -10.590 1.00 95.31 80 ALA A N 1
ATOM 609 C CA . ALA A 1 80 ? 2.785 -2.860 -11.683 1.00 95.31 80 ALA A CA 1
ATOM 610 C C . ALA A 1 80 ? 3.272 -2.431 -13.076 1.00 95.31 80 ALA A C 1
ATOM 612 O O . ALA A 1 80 ? 3.127 -3.179 -14.051 1.00 95.31 80 ALA A O 1
ATOM 613 N N . ASP A 1 81 ? 3.810 -1.223 -13.207 1.00 93.81 81 ASP A N 1
ATOM 614 C CA . ASP A 1 81 ? 4.506 -0.734 -14.394 1.00 93.81 81 ASP A CA 1
ATOM 615 C C . ASP A 1 81 ? 5.988 -1.154 -14.431 1.00 93.81 81 ASP A C 1
ATOM 617 O O . ASP A 1 81 ? 6.543 -1.309 -15.522 1.00 93.81 81 ASP A O 1
ATOM 621 N N . LEU A 1 82 ? 6.604 -1.380 -13.267 1.00 94.12 82 LEU A N 1
ATOM 622 C CA . LEU A 1 82 ? 8.011 -1.754 -13.104 1.00 94.12 82 LEU A CA 1
ATOM 623 C C . LEU A 1 82 ? 8.214 -3.273 -13.056 1.00 94.12 82 LEU A C 1
ATOM 625 O O . LEU A 1 82 ? 9.073 -3.803 -13.767 1.00 94.12 82 LEU A O 1
ATOM 629 N N . LEU A 1 83 ? 7.433 -3.971 -12.230 1.00 95.12 83 LEU A N 1
ATOM 630 C CA . LEU A 1 83 ? 7.542 -5.414 -12.002 1.00 95.12 83 LEU A CA 1
ATOM 631 C C . LEU A 1 83 ? 6.550 -6.188 -12.877 1.00 95.12 83 LEU A C 1
ATOM 633 O O . LEU A 1 83 ? 5.430 -5.733 -13.117 1.00 95.12 83 LEU A O 1
ATOM 637 N N . ASP A 1 84 ? 6.956 -7.368 -13.351 1.00 95.69 84 ASP A N 1
ATOM 638 C CA . ASP A 1 84 ? 6.045 -8.277 -14.062 1.00 95.69 84 ASP A CA 1
ATOM 639 C C . ASP A 1 84 ? 5.018 -8.887 -13.096 1.00 95.69 84 ASP A C 1
ATOM 641 O O . ASP A 1 84 ? 3.821 -8.931 -13.386 1.00 95.69 84 ASP A O 1
ATOM 645 N N . VAL A 1 85 ? 5.485 -9.272 -11.904 1.00 96.12 85 VAL A N 1
ATOM 646 C CA . VAL A 1 85 ? 4.666 -9.751 -10.787 1.00 96.12 85 VAL A CA 1
ATOM 647 C C . VAL A 1 85 ? 4.856 -8.796 -9.601 1.00 96.12 85 VAL A C 1
ATOM 649 O O . VAL A 1 85 ? 5.868 -8.871 -8.910 1.00 96.12 85 VAL A O 1
ATOM 652 N N . PRO A 1 86 ? 3.900 -7.888 -9.325 1.00 95.69 86 PRO A N 1
ATOM 653 C CA . PRO A 1 86 ? 4.026 -6.913 -8.235 1.00 95.69 86 PRO A CA 1
ATOM 654 C C . PRO A 1 86 ? 4.212 -7.535 -6.846 1.00 95.69 86 PRO A C 1
ATOM 656 O O . PRO A 1 86 ? 4.872 -6.950 -5.992 1.00 95.69 86 PRO A O 1
ATOM 659 N N . ALA A 1 87 ? 3.661 -8.735 -6.633 1.00 96.44 87 ALA A N 1
ATOM 660 C CA . ALA A 1 87 ? 3.787 -9.471 -5.378 1.00 96.44 87 ALA A CA 1
ATOM 661 C C . ALA A 1 87 ? 5.243 -9.848 -5.038 1.00 96.44 87 ALA A C 1
ATOM 663 O O . ALA A 1 87 ? 5.566 -9.994 -3.858 1.00 96.44 87 ALA A O 1
ATOM 664 N N . ASP A 1 88 ? 6.134 -9.915 -6.037 1.00 95.81 88 ASP A N 1
ATOM 665 C CA . ASP A 1 88 ? 7.558 -10.212 -5.839 1.00 95.81 88 ASP A CA 1
ATOM 666 C C . ASP A 1 88 ? 8.252 -9.168 -4.957 1.00 95.81 88 ASP A C 1
ATOM 668 O O . ASP A 1 88 ? 9.257 -9.473 -4.310 1.00 95.81 88 ASP A O 1
ATOM 672 N N . LEU A 1 89 ? 7.704 -7.950 -4.879 1.00 95.88 89 LEU A N 1
ATOM 673 C CA . LEU A 1 89 ? 8.183 -6.937 -3.947 1.00 95.88 89 LEU A CA 1
ATOM 674 C C . LEU A 1 89 ? 8.133 -7.450 -2.496 1.00 95.88 89 LEU A C 1
ATOM 676 O O . LEU A 1 89 ? 9.094 -7.271 -1.758 1.00 95.88 89 LEU A O 1
ATOM 680 N N . PHE A 1 90 ? 7.067 -8.149 -2.104 1.00 96.19 90 PHE A N 1
ATOM 681 C CA . PHE A 1 90 ? 6.932 -8.712 -0.756 1.00 96.19 90 PHE A CA 1
ATOM 682 C C . PHE A 1 90 ? 7.618 -10.076 -0.648 1.00 96.19 90 PHE A C 1
ATOM 684 O O . PHE A 1 90 ? 8.387 -10.317 0.280 1.00 96.19 90 PHE A O 1
ATOM 691 N N . ASP A 1 91 ? 7.383 -10.964 -1.619 1.00 95.94 91 ASP A N 1
ATOM 692 C CA . ASP A 1 91 ? 7.846 -12.354 -1.543 1.00 95.94 91 ASP A CA 1
ATOM 693 C C . ASP A 1 91 ? 9.372 -12.476 -1.705 1.00 95.94 91 ASP A C 1
ATOM 695 O O . ASP A 1 91 ? 10.004 -13.330 -1.080 1.00 95.94 91 ASP A O 1
ATOM 699 N N . ILE A 1 92 ? 9.988 -11.615 -2.520 1.00 95.00 92 ILE A N 1
ATOM 700 C CA . ILE A 1 92 ? 11.435 -11.622 -2.795 1.00 95.00 92 ILE A CA 1
ATOM 701 C C . ILE A 1 92 ? 12.116 -10.423 -2.145 1.00 95.00 92 ILE A C 1
ATOM 703 O O . ILE A 1 92 ? 13.165 -10.593 -1.527 1.00 95.00 92 ILE A O 1
ATOM 707 N N . GLY A 1 93 ? 11.524 -9.231 -2.268 1.00 92.62 93 GLY A N 1
ATOM 708 C CA . GLY A 1 93 ? 12.059 -8.013 -1.657 1.00 92.62 93 GLY A CA 1
ATOM 709 C C . GLY A 1 93 ? 11.942 -7.987 -0.130 1.00 92.62 93 GLY A C 1
ATOM 710 O O . GLY A 1 93 ? 12.648 -7.209 0.502 1.00 92.62 93 GLY A O 1
ATOM 711 N N . GLN A 1 94 ? 11.114 -8.860 0.467 1.00 94.75 94 GLN A N 1
ATOM 712 C CA . GLN A 1 94 ? 10.960 -9.023 1.922 1.00 94.75 94 GLN A CA 1
ATOM 713 C C . GLN A 1 94 ? 10.601 -7.716 2.654 1.00 94.75 94 GLN A C 1
ATOM 715 O O . GLN A 1 94 ? 10.904 -7.550 3.835 1.00 94.75 94 GLN A O 1
ATOM 720 N N . VAL A 1 95 ? 9.943 -6.793 1.951 1.00 94.50 95 VAL A N 1
ATOM 721 C CA . VAL A 1 95 ? 9.380 -5.556 2.511 1.00 94.50 95 VAL A CA 1
ATOM 722 C C . VAL A 1 95 ? 7.909 -5.755 2.858 1.00 94.50 95 VAL A C 1
ATOM 724 O O . VAL A 1 95 ? 7.274 -6.686 2.357 1.00 94.50 95 VAL A O 1
ATOM 727 N N . GLN A 1 96 ? 7.352 -4.881 3.694 1.00 94.25 96 GLN A N 1
ATOM 728 C CA . GLN A 1 96 ? 5.923 -4.850 3.992 1.00 94.25 96 GLN A CA 1
ATOM 729 C C . GLN A 1 96 ? 5.262 -3.606 3.404 1.00 94.25 96 GLN A C 1
ATOM 731 O O . GLN A 1 96 ? 5.886 -2.565 3.233 1.00 94.25 96 GLN A O 1
ATOM 736 N N . ALA A 1 97 ? 3.960 -3.693 3.116 1.00 94.31 97 ALA A N 1
ATOM 737 C CA . ALA A 1 97 ? 3.218 -2.559 2.563 1.00 94.31 97 ALA A CA 1
ATOM 738 C C . ALA A 1 97 ? 3.245 -1.342 3.502 1.00 94.31 97 ALA A C 1
ATOM 740 O O . ALA A 1 97 ? 3.355 -0.219 3.025 1.00 94.31 97 ALA A O 1
ATOM 741 N N . SER A 1 98 ? 3.204 -1.570 4.821 1.00 93.62 98 SER A N 1
ATOM 742 C CA . SER A 1 98 ? 3.256 -0.526 5.852 1.00 93.62 98 SER A CA 1
ATOM 743 C C . SER A 1 98 ? 4.536 0.304 5.831 1.00 93.62 98 SER A C 1
ATOM 745 O O . SER A 1 98 ? 4.496 1.454 6.248 1.00 93.62 98 SER A O 1
ATOM 747 N N . ASP A 1 99 ? 5.645 -0.254 5.341 1.00 93.88 99 ASP A N 1
ATOM 748 C CA . ASP A 1 99 ? 6.955 0.408 5.361 1.00 93.88 99 ASP A CA 1
ATOM 749 C C . ASP A 1 99 ? 7.004 1.615 4.414 1.00 93.88 99 ASP A C 1
ATOM 751 O O . ASP A 1 99 ? 7.878 2.465 4.537 1.00 93.88 99 ASP A O 1
ATOM 755 N N . PHE A 1 100 ? 6.049 1.699 3.482 1.00 96.00 100 PHE A N 1
ATOM 756 C CA . PHE A 1 100 ? 5.949 2.768 2.493 1.00 96.00 100 PHE A CA 1
ATOM 757 C C . PHE A 1 100 ? 4.874 3.804 2.826 1.00 96.00 100 PHE A C 1
ATOM 759 O O . PHE A 1 100 ? 4.642 4.694 2.013 1.00 96.00 100 PHE A O 1
ATOM 766 N N . TYR A 1 101 ? 4.191 3.707 3.970 1.00 95.75 101 TYR A N 1
ATOM 767 C CA . TYR A 1 101 ? 3.212 4.714 4.385 1.00 95.75 101 TYR A CA 1
ATOM 768 C C . TYR A 1 101 ? 3.818 5.655 5.422 1.00 95.75 101 TYR A C 1
ATOM 770 O O . TYR A 1 101 ? 4.440 5.226 6.390 1.00 95.75 101 TYR A O 1
ATOM 778 N N . ASN A 1 102 ? 3.596 6.949 5.224 1.00 93.75 102 ASN A N 1
ATOM 779 C CA . ASN A 1 102 ? 3.948 7.979 6.190 1.00 93.75 102 ASN A CA 1
ATOM 780 C C . ASN A 1 102 ? 2.987 7.951 7.393 1.00 93.75 102 ASN A C 1
ATOM 782 O O . ASN A 1 102 ? 1.896 7.380 7.332 1.00 93.75 102 ASN A O 1
ATOM 786 N N . ASP A 1 103 ? 3.348 8.662 8.462 1.00 91.00 103 ASP A N 1
ATOM 787 C CA . ASP A 1 103 ? 2.520 8.791 9.673 1.00 91.00 103 ASP A CA 1
ATOM 788 C C . ASP A 1 103 ? 1.133 9.411 9.410 1.00 91.00 103 ASP A C 1
ATOM 790 O O . ASP A 1 103 ? 0.195 9.205 10.180 1.00 91.00 103 ASP A O 1
ATOM 794 N N . ASP A 1 104 ? 0.985 10.172 8.323 1.00 92.25 104 ASP A N 1
ATOM 795 C CA . ASP A 1 104 ? -0.286 10.759 7.886 1.00 92.25 104 ASP A CA 1
ATOM 796 C C . ASP A 1 104 ? -1.164 9.786 7.072 1.00 92.25 104 ASP A C 1
ATOM 798 O O . ASP A 1 104 ? -2.274 10.140 6.668 1.00 92.25 104 ASP A O 1
ATOM 802 N N . GLY A 1 105 ? -0.686 8.558 6.847 1.00 90.75 105 GLY A N 1
ATOM 803 C CA . GLY A 1 105 ? -1.370 7.526 6.074 1.00 90.75 105 GLY A CA 1
ATOM 804 C C . GLY A 1 105 ? -1.246 7.692 4.560 1.00 90.75 105 GLY A C 1
ATOM 805 O O . 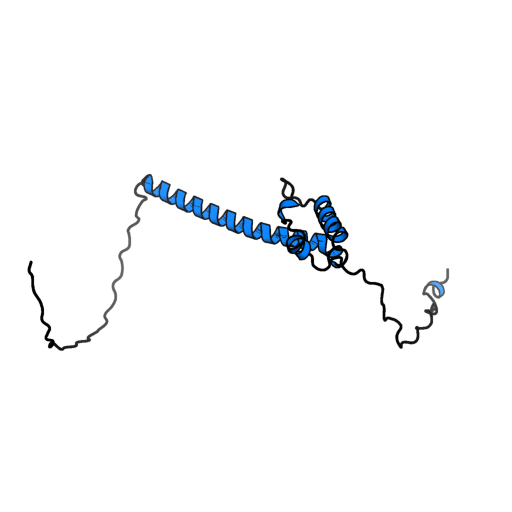GLY A 1 105 ? -1.966 7.013 3.825 1.00 90.75 105 GLY A O 1
ATOM 806 N N . THR A 1 106 ? -0.361 8.567 4.076 1.00 94.69 106 THR A N 1
ATOM 807 C CA . THR A 1 106 ? -0.082 8.717 2.642 1.00 94.69 106 THR A CA 1
ATOM 808 C C . THR A 1 106 ? 1.021 7.768 2.182 1.00 94.69 106 THR A C 1
ATOM 810 O O . THR A 1 106 ? 1.981 7.510 2.908 1.00 94.69 106 THR A O 1
ATOM 813 N N . LEU A 1 107 ? 0.894 7.248 0.960 1.00 95.75 107 LEU A N 1
ATOM 814 C CA . LEU A 1 107 ? 1.907 6.389 0.355 1.00 95.75 107 LEU A CA 1
ATOM 815 C C . LEU A 1 107 ? 3.115 7.221 -0.106 1.00 95.75 107 LEU A C 1
ATOM 817 O O . LEU A 1 107 ? 2.990 8.133 -0.927 1.00 95.75 107 LEU A O 1
ATOM 821 N N . ASN A 1 108 ? 4.305 6.865 0.367 1.00 96.62 108 ASN A N 1
ATOM 822 C CA . ASN A 1 108 ? 5.574 7.404 -0.099 1.00 96.62 108 ASN A CA 1
ATOM 823 C C . ASN A 1 108 ? 5.997 6.712 -1.404 1.00 96.62 108 ASN A C 1
ATOM 825 O O . ASN A 1 108 ? 6.754 5.739 -1.432 1.00 96.62 108 ASN A O 1
ATOM 829 N N . GLU A 1 109 ? 5.501 7.240 -2.523 1.00 95.56 109 GLU A N 1
ATOM 830 C CA . GLU A 1 109 ? 5.784 6.694 -3.854 1.00 95.56 109 GLU A CA 1
ATOM 831 C C . GLU A 1 109 ? 7.275 6.686 -4.218 1.00 95.56 109 GLU A C 1
ATOM 833 O O . GLU A 1 109 ? 7.719 5.839 -4.998 1.00 95.56 109 GLU A O 1
ATOM 838 N N . GLY A 1 110 ? 8.040 7.654 -3.704 1.00 96.00 110 GLY A N 1
ATOM 839 C CA . GLY A 1 110 ? 9.462 7.794 -4.003 1.00 96.00 110 GLY A CA 1
ATOM 840 C C . GLY A 1 110 ? 10.267 6.638 -3.423 1.00 96.00 110 GLY A C 1
ATOM 841 O O . GLY A 1 110 ? 11.036 5.999 -4.143 1.00 96.00 110 GLY A O 1
ATOM 842 N N . GLU A 1 111 ? 10.040 6.333 -2.147 1.00 95.94 111 GLU A N 1
ATOM 843 C CA . GLU A 1 111 ? 10.669 5.197 -1.468 1.00 95.94 111 GLU A CA 1
ATOM 844 C C . GLU A 1 111 ? 10.209 3.863 -2.052 1.00 95.94 111 GLU A C 1
ATOM 846 O O . GLU A 1 111 ? 11.040 2.990 -2.310 1.00 95.94 111 GLU A O 1
ATOM 851 N N . LEU A 1 112 ? 8.917 3.735 -2.365 1.00 96.94 112 LEU A N 1
ATOM 852 C CA . LEU A 1 112 ? 8.382 2.537 -3.006 1.00 96.94 112 LEU A CA 1
ATOM 853 C C . LEU A 1 112 ? 9.055 2.259 -4.358 1.00 96.94 112 LEU A C 1
ATOM 855 O O . LEU A 1 112 ? 9.507 1.141 -4.623 1.00 96.94 112 LEU A O 1
ATOM 859 N N . ARG A 1 113 ? 9.167 3.277 -5.222 1.00 95.75 113 ARG A N 1
ATOM 860 C CA . ARG A 1 113 ? 9.847 3.120 -6.516 1.00 95.75 113 ARG A CA 1
ATOM 861 C C . ARG A 1 113 ? 11.339 2.865 -6.359 1.00 95.75 113 ARG A C 1
ATOM 863 O O . ARG A 1 113 ? 11.890 2.103 -7.150 1.00 95.75 113 ARG A O 1
ATOM 870 N N . ALA A 1 114 ? 11.988 3.464 -5.363 1.00 96.25 114 ALA A N 1
ATOM 871 C CA . ALA A 1 114 ? 13.393 3.194 -5.075 1.00 96.25 114 ALA A CA 1
ATOM 872 C C . ALA A 1 114 ? 13.608 1.732 -4.652 1.00 96.25 114 ALA A C 1
ATOM 874 O O . ALA A 1 114 ? 14.512 1.081 -5.173 1.00 96.25 114 ALA A O 1
ATOM 875 N N . ALA A 1 115 ? 12.745 1.189 -3.788 1.00 96.19 115 ALA A N 1
ATOM 876 C CA . ALA A 1 115 ? 12.796 -0.213 -3.375 1.00 96.19 115 ALA A CA 1
ATOM 877 C C . ALA A 1 115 ? 12.559 -1.171 -4.555 1.00 96.19 115 ALA A C 1
ATOM 879 O O . ALA A 1 115 ? 13.330 -2.110 -4.758 1.00 96.19 115 ALA A O 1
ATOM 880 N N . ALA A 1 116 ? 11.550 -0.899 -5.391 1.00 95.81 116 ALA A N 1
ATOM 881 C CA . ALA A 1 116 ? 11.312 -1.678 -6.607 1.00 95.81 116 ALA A CA 1
ATOM 882 C C . ALA A 1 116 ? 12.494 -1.588 -7.593 1.00 95.81 116 ALA A C 1
ATOM 884 O O . ALA A 1 116 ? 12.873 -2.587 -8.205 1.00 95.81 116 ALA A O 1
ATOM 885 N N . GLY A 1 117 ? 13.106 -0.409 -7.725 1.00 95.06 117 GLY A N 1
ATOM 886 C CA . GLY A 1 117 ? 14.307 -0.194 -8.531 1.00 95.06 117 GLY A CA 1
ATOM 887 C C . GLY A 1 117 ? 15.503 -1.004 -8.032 1.00 95.06 117 GLY A C 1
ATOM 888 O O . GLY A 1 117 ? 16.122 -1.710 -8.823 1.00 95.06 117 GLY A O 1
ATOM 889 N N . ALA A 1 118 ? 15.776 -0.979 -6.726 1.00 95.88 118 ALA A N 1
ATOM 890 C CA . ALA A 1 118 ? 16.843 -1.771 -6.114 1.00 95.88 118 ALA A CA 1
ATOM 891 C C . ALA A 1 118 ? 16.633 -3.279 -6.340 1.00 95.88 118 ALA A C 1
ATOM 893 O O . ALA A 1 118 ? 17.558 -3.985 -6.744 1.00 95.88 118 ALA A O 1
ATOM 894 N N . LEU A 1 119 ? 15.396 -3.765 -6.189 1.00 95.75 119 LEU A N 1
ATOM 895 C CA . LEU A 1 119 ? 15.058 -5.161 -6.478 1.00 95.75 119 LEU A CA 1
ATOM 896 C C . LEU A 1 119 ? 15.321 -5.525 -7.950 1.00 95.75 119 LEU A C 1
ATOM 898 O O . LEU A 1 119 ? 15.809 -6.617 -8.247 1.00 95.75 119 LEU A O 1
ATOM 902 N N . LEU A 1 120 ? 15.036 -4.613 -8.882 1.00 95.88 120 LEU A N 1
ATOM 903 C CA . LEU A 1 120 ? 15.325 -4.804 -10.304 1.00 95.88 120 LEU A CA 1
ATOM 904 C C . LEU A 1 120 ? 16.817 -4.770 -10.630 1.00 95.88 120 LEU A C 1
ATOM 906 O O . LEU A 1 120 ? 17.251 -5.497 -11.524 1.00 95.88 120 LEU A O 1
ATOM 910 N N . GLU A 1 121 ? 17.606 -3.966 -9.924 1.00 95.50 121 GLU A N 1
ATOM 911 C CA . GLU A 1 121 ? 19.064 -3.958 -10.070 1.00 95.50 121 GLU A CA 1
ATOM 912 C C . GLU A 1 121 ? 19.670 -5.295 -9.631 1.00 95.50 121 GLU A C 1
ATOM 914 O O . GLU A 1 121 ? 20.506 -5.865 -10.339 1.00 95.50 121 GLU A O 1
ATOM 919 N N . GLU A 1 122 ? 19.195 -5.848 -8.514 1.00 95.50 122 GLU A N 1
ATOM 920 C CA . GLU A 1 122 ? 19.617 -7.166 -8.041 1.00 95.50 122 GLU A CA 1
ATOM 921 C C . GLU A 1 122 ? 19.105 -8.298 -8.939 1.00 95.50 122 GLU A C 1
ATOM 923 O O . GLU A 1 122 ? 19.807 -9.291 -9.174 1.00 95.50 122 GLU A O 1
ATOM 928 N N . ARG A 1 123 ? 17.870 -8.173 -9.442 1.00 95.19 123 ARG A N 1
ATOM 929 C CA . ARG A 1 123 ? 17.175 -9.203 -10.225 1.00 95.19 123 ARG A CA 1
ATOM 930 C C . ARG A 1 123 ? 16.509 -8.615 -11.474 1.00 95.19 123 ARG A C 1
ATOM 932 O O . ARG A 1 123 ? 15.281 -8.560 -11.559 1.00 95.19 123 ARG A O 1
ATOM 939 N N . PRO A 1 124 ? 17.286 -8.343 -12.540 1.00 92.75 124 PRO A N 1
ATOM 940 C CA . PRO A 1 124 ? 16.768 -7.688 -13.747 1.00 92.75 124 PRO A CA 1
ATOM 941 C C . PRO A 1 124 ? 15.647 -8.443 -14.471 1.00 92.75 124 PRO A C 1
ATOM 943 O O . PRO A 1 124 ? 14.913 -7.861 -15.263 1.00 92.75 124 PRO A O 1
ATOM 946 N N . ARG A 1 125 ? 15.514 -9.755 -14.235 1.00 92.75 125 ARG A N 1
ATOM 947 C CA . ARG A 1 125 ? 14.485 -10.596 -14.866 1.00 92.75 125 ARG A CA 1
ATOM 948 C C . ARG A 1 125 ? 13.096 -10.482 -14.236 1.00 92.75 125 ARG A C 1
ATOM 950 O O . ARG A 1 125 ? 12.164 -10.999 -14.836 1.00 92.75 125 ARG A O 1
ATOM 957 N N . LEU A 1 126 ? 12.961 -9.836 -13.077 1.00 93.88 126 LEU A N 1
ATOM 958 C CA . LEU A 1 126 ? 11.654 -9.563 -12.460 1.00 93.88 126 LEU A CA 1
ATOM 959 C C . LEU A 1 126 ? 10.946 -8.363 -13.108 1.00 93.88 126 LEU A C 1
ATOM 961 O O . LEU A 1 126 ? 9.760 -8.129 -12.884 1.00 93.88 126 LEU A O 1
ATOM 965 N N . GLY A 1 127 ? 11.677 -7.590 -13.915 1.00 93.12 127 GLY A N 1
ATOM 966 C CA . GLY A 1 127 ? 11.149 -6.419 -14.594 1.00 93.12 127 GLY A CA 1
ATOM 967 C C . GLY A 1 127 ? 10.122 -6.778 -15.646 1.00 93.12 127 GLY A C 1
ATOM 968 O O . GLY A 1 127 ? 10.296 -7.728 -16.416 1.00 93.12 127 GLY A O 1
ATOM 969 N N . LYS A 1 128 ? 9.078 -5.955 -15.719 1.00 91.31 128 LYS A N 1
ATOM 970 C CA . LYS A 1 128 ? 8.047 -6.091 -16.734 1.00 91.31 128 LYS A CA 1
ATOM 971 C C . LYS A 1 128 ? 8.681 -6.000 -18.124 1.00 91.31 128 LYS A C 1
ATOM 973 O O . LYS A 1 128 ? 9.352 -5.005 -18.433 1.00 91.31 128 LYS A O 1
ATOM 978 N N . PRO A 1 129 ? 8.493 -7.004 -18.997 1.00 83.50 129 PRO A N 1
ATOM 979 C CA . PRO A 1 129 ? 9.083 -6.973 -20.321 1.00 83.50 129 PRO A CA 1
ATOM 980 C C . PRO A 1 129 ? 8.478 -5.811 -21.106 1.00 83.50 129 PRO A C 1
ATOM 982 O O . PRO A 1 129 ? 7.282 -5.782 -21.403 1.00 83.50 129 PRO A O 1
ATOM 985 N N . ARG A 1 130 ? 9.316 -4.835 -21.473 1.00 77.50 130 ARG A N 1
ATOM 986 C CA . ARG A 1 130 ? 8.881 -3.743 -22.343 1.00 77.50 130 ARG A CA 1
ATOM 987 C C . ARG A 1 130 ? 8.420 -4.357 -23.668 1.00 77.50 130 ARG A C 1
ATOM 989 O O . ARG A 1 130 ? 9.202 -5.095 -24.276 1.00 77.50 130 ARG A O 1
ATOM 996 N N . PRO A 1 131 ? 7.192 -4.074 -24.139 1.00 69.25 131 PRO A N 1
ATOM 997 C CA . PRO A 1 131 ? 6.732 -4.596 -25.414 1.00 69.25 131 PRO A CA 1
ATOM 998 C C . PRO A 1 131 ? 7.686 -4.097 -26.498 1.00 69.25 131 PRO A C 1
ATOM 1000 O O . PRO A 1 131 ? 7.756 -2.905 -26.798 1.00 69.25 131 PRO A O 1
ATOM 1003 N N . ALA A 1 132 ? 8.471 -5.016 -27.054 1.00 63.88 132 ALA A N 1
ATOM 1004 C CA . ALA A 1 132 ? 9.442 -4.735 -28.100 1.00 63.88 132 ALA A CA 1
ATOM 1005 C C . ALA A 1 132 ? 8.716 -4.568 -29.443 1.00 63.88 132 ALA A C 1
ATOM 1007 O O . ALA A 1 132 ? 8.906 -5.372 -30.350 1.00 63.88 132 ALA A O 1
ATOM 1008 N N . GLY A 1 133 ? 7.829 -3.572 -29.546 1.00 65.69 133 GLY A N 1
ATOM 1009 C CA . GLY A 1 133 ? 6.989 -3.344 -30.723 1.00 65.69 133 GLY A CA 1
ATOM 1010 C C . GLY A 1 133 ? 6.195 -4.581 -31.168 1.00 65.69 133 GLY A C 1
ATOM 1011 O O . GLY A 1 133 ? 6.180 -5.631 -30.522 1.00 65.69 133 GLY A O 1
ATOM 1012 N N . GLN A 1 134 ? 5.508 -4.476 -32.303 1.00 61.12 134 GLN A N 1
ATOM 1013 C CA . GLN A 1 134 ? 4.821 -5.628 -32.881 1.00 61.12 134 GLN A CA 1
ATOM 1014 C C . GLN A 1 134 ? 5.841 -6.506 -33.610 1.00 61.12 134 GLN A C 1
ATOM 1016 O O . GLN A 1 134 ? 6.101 -6.334 -34.799 1.00 61.12 134 GLN A O 1
ATOM 1021 N N . ARG A 1 135 ? 6.430 -7.465 -32.886 1.00 58.50 135 ARG A N 1
ATOM 1022 C CA . ARG A 1 135 ? 7.470 -8.382 -33.399 1.00 58.50 135 ARG A CA 1
ATOM 1023 C C . ARG A 1 135 ? 7.033 -9.213 -34.617 1.00 58.50 135 ARG A C 1
ATOM 1025 O O . ARG A 1 135 ? 7.885 -9.807 -35.272 1.00 58.50 135 ARG A O 1
ATOM 1032 N N . TRP A 1 136 ? 5.734 -9.248 -34.931 1.00 64.06 136 TRP A N 1
ATOM 1033 C CA . TRP A 1 136 ? 5.143 -10.118 -35.954 1.00 64.06 136 TRP A CA 1
ATOM 1034 C C . TRP A 1 136 ? 4.247 -9.410 -36.975 1.00 64.06 136 TRP A C 1
ATOM 1036 O O . TRP A 1 136 ? 3.617 -10.086 -37.781 1.00 64.06 136 TRP A O 1
ATOM 1046 N N . GLN A 1 137 ? 4.190 -8.075 -36.988 1.00 60.78 137 GLN A N 1
ATOM 1047 C CA . GLN A 1 137 ? 3.196 -7.343 -37.789 1.00 60.78 137 GLN A CA 1
ATOM 1048 C C . GLN A 1 137 ? 3.316 -7.556 -39.312 1.00 60.78 137 GLN A C 1
ATOM 1050 O O . GLN A 1 137 ? 2.360 -7.311 -40.035 1.00 60.78 137 GLN A O 1
ATOM 1055 N N . ASN A 1 138 ? 4.462 -8.053 -39.794 1.00 61.84 138 ASN A N 1
ATOM 1056 C CA . ASN A 1 138 ? 4.777 -8.148 -41.224 1.00 61.84 138 ASN A CA 1
ATOM 1057 C C . ASN A 1 138 ? 5.125 -9.569 -41.706 1.00 61.84 138 ASN A C 1
ATOM 1059 O O . ASN A 1 138 ? 5.669 -9.728 -42.798 1.00 61.84 138 ASN A O 1
ATOM 1063 N N . PHE A 1 139 ? 4.841 -10.621 -40.930 1.00 54.16 139 PHE A N 1
ATOM 1064 C CA . PHE A 1 139 ? 4.994 -11.986 -41.447 1.00 54.16 139 PHE A CA 1
ATOM 1065 C C . PHE A 1 139 ? 3.785 -12.349 -42.323 1.00 54.16 139 PHE A C 1
ATOM 1067 O O . PHE A 1 139 ? 2.701 -12.633 -41.826 1.00 54.16 139 PHE A O 1
ATOM 1074 N N . GLY A 1 140 ? 3.982 -12.333 -43.644 1.00 64.31 140 GLY A N 1
ATOM 1075 C CA . GLY A 1 140 ? 3.042 -12.891 -44.627 1.00 64.31 140 GLY A CA 1
ATOM 1076 C C . GLY A 1 140 ? 1.962 -11.947 -45.164 1.00 64.31 140 GLY A C 1
ATOM 1077 O O . GLY A 1 140 ? 1.209 -12.355 -46.045 1.00 64.31 140 GLY A O 1
ATOM 1078 N N . GLN A 1 141 ? 1.892 -10.696 -44.704 1.00 66.12 141 GLN A N 1
ATOM 1079 C CA . GLN A 1 141 ? 0.984 -9.694 -45.268 1.00 66.12 141 GLN A CA 1
ATOM 1080 C C . GLN A 1 141 ? 1.771 -8.672 -46.092 1.00 66.12 141 GLN A C 1
ATOM 1082 O O . GLN A 1 141 ? 2.712 -8.050 -45.603 1.00 66.12 141 GLN A O 1
ATOM 1087 N N . PHE A 1 142 ? 1.390 -8.526 -47.365 1.00 62.59 142 PHE A N 1
ATOM 1088 C CA . PHE A 1 142 ? 1.810 -7.422 -48.226 1.00 62.59 142 PHE A CA 1
ATOM 1089 C C . PHE A 1 142 ? 1.577 -6.107 -47.474 1.00 62.59 142 PHE A C 1
ATOM 1091 O O . PHE A 1 142 ? 0.447 -5.828 -47.074 1.00 62.59 142 PHE A O 1
ATOM 1098 N N . ALA A 1 143 ? 2.629 -5.309 -47.278 1.00 63.84 143 ALA A N 1
ATOM 1099 C CA . ALA A 1 143 ? 2.481 -3.967 -46.733 1.00 63.84 143 ALA A CA 1
ATOM 1100 C C . ALA A 1 143 ? 1.455 -3.205 -47.595 1.00 63.84 143 ALA A C 1
ATOM 1102 O O . ALA A 1 143 ? 1.633 -3.154 -48.819 1.00 63.84 143 ALA A O 1
ATOM 1103 N N . PRO A 1 144 ? 0.373 -2.652 -47.015 1.00 65.12 144 PRO A N 1
ATOM 1104 C CA . PRO A 1 144 ? -0.564 -1.866 -47.796 1.00 65.12 144 PRO A CA 1
ATOM 1105 C C . PRO A 1 144 ? 0.194 -0.673 -48.397 1.00 65.12 144 PRO A C 1
ATOM 1107 O O . PRO A 1 144 ? 1.026 -0.072 -47.707 1.00 65.12 144 PRO A O 1
ATOM 1110 N N . PRO A 1 145 ? -0.037 -0.334 -49.679 1.00 67.38 145 PRO A N 1
ATOM 1111 C CA . PRO A 1 145 ? 0.580 0.840 -50.277 1.00 67.38 145 PRO A CA 1
ATOM 1112 C C . PRO A 1 145 ? 0.250 2.079 -49.428 1.00 67.38 145 PRO A C 1
ATOM 1114 O O . PRO A 1 145 ? -0.835 2.139 -48.837 1.00 67.38 145 PRO A O 1
ATOM 1117 N N . PRO A 1 146 ? 1.171 3.057 -49.336 1.00 69.94 146 PRO A N 1
ATOM 1118 C CA . PRO A 1 146 ? 0.964 4.252 -48.527 1.00 69.94 146 PRO A CA 1
ATOM 1119 C C . PRO A 1 146 ? -0.371 4.909 -48.900 1.00 69.94 146 PRO A C 1
ATOM 1121 O O . PRO A 1 146 ? -0.723 4.911 -50.087 1.00 69.94 146 PRO A O 1
ATOM 1124 N N . PRO A 1 147 ? -1.123 5.455 -47.925 1.00 70.12 147 PRO A N 1
ATOM 1125 C CA . PRO A 1 147 ? -2.424 6.040 -48.201 1.00 70.12 147 PRO A CA 1
ATOM 1126 C C . PRO A 1 147 ? -2.250 7.157 -49.229 1.00 70.12 147 PRO A C 1
ATOM 1128 O O . PRO A 1 147 ? -1.619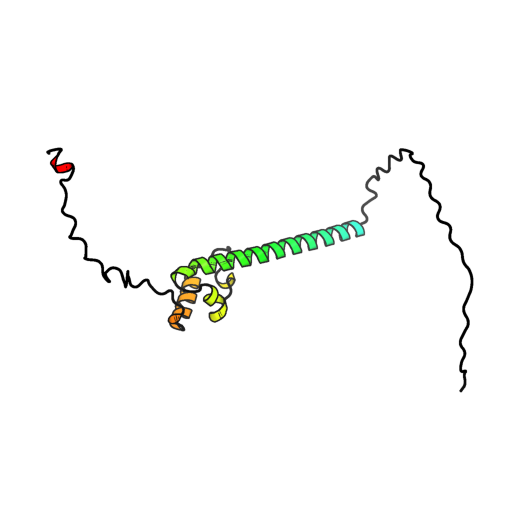 8.182 -48.966 1.00 70.12 147 PRO A O 1
ATOM 1131 N N . GLN A 1 148 ? -2.796 6.941 -50.424 1.00 72.94 148 GLN A N 1
ATOM 1132 C CA . GLN A 1 148 ? -2.985 8.002 -51.401 1.00 72.94 148 GLN A CA 1
ATOM 1133 C C . GLN A 1 148 ? -3.886 9.033 -50.714 1.00 72.94 148 GLN A C 1
ATOM 1135 O O . GLN A 1 148 ? -4.959 8.669 -50.229 1.00 72.94 148 GLN A O 1
ATOM 1140 N N . ARG A 1 149 ? -3.449 10.295 -50.610 1.00 67.88 149 ARG A N 1
ATOM 1141 C CA . ARG A 1 149 ? -4.327 11.374 -50.140 1.00 67.88 149 ARG A CA 1
ATOM 1142 C C . ARG A 1 149 ? -5.486 11.473 -51.130 1.00 67.88 149 ARG A C 1
ATOM 1144 O O . ARG A 1 149 ? -5.340 12.067 -52.192 1.00 67.88 149 ARG A O 1
ATOM 1151 N N . GLY A 1 150 ? -6.607 10.835 -50.805 1.00 71.12 150 GLY A N 1
ATOM 1152 C CA . GLY A 1 150 ? -7.873 11.101 -51.471 1.00 71.12 150 GLY A CA 1
ATOM 1153 C C . GLY A 1 150 ? -8.215 12.574 -51.278 1.00 71.12 150 GLY A C 1
ATOM 1154 O O . GLY A 1 150 ? -7.878 13.136 -50.233 1.00 71.12 150 GLY A O 1
ATOM 1155 N N . ALA A 1 151 ? -8.824 13.181 -52.300 1.00 72.94 151 ALA A N 1
ATOM 1156 C CA . ALA A 1 151 ? -9.222 14.585 -52.308 1.00 72.94 151 ALA A CA 1
ATOM 1157 C C . ALA A 1 151 ? -9.808 14.980 -50.948 1.00 72.94 151 ALA A C 1
ATOM 1159 O O . ALA A 1 151 ? -10.776 14.379 -50.469 1.00 72.94 151 ALA A O 1
ATOM 1160 N N . ALA A 1 152 ? -9.162 15.944 -50.299 1.00 74.94 152 ALA A N 1
ATOM 1161 C CA . ALA A 1 152 ? -9.627 16.432 -49.018 1.00 74.94 152 ALA A CA 1
ATOM 1162 C C . ALA A 1 152 ? -10.785 17.401 -49.265 1.00 74.94 152 ALA A C 1
ATOM 1164 O O . ALA A 1 152 ? -10.878 18.042 -50.307 1.00 74.94 152 ALA A O 1
ATOM 1165 N N . TRP A 1 153 ? -11.666 17.557 -48.283 1.00 65.50 153 TRP A N 1
ATOM 1166 C CA . TRP A 1 153 ? -12.781 18.507 -48.353 1.00 65.50 153 TRP A CA 1
A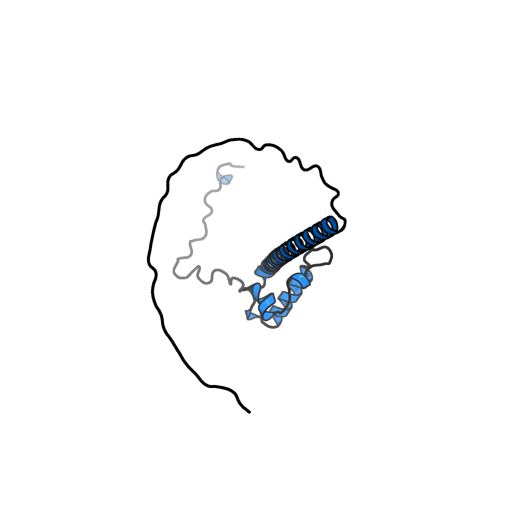TOM 1167 C C . TRP A 1 153 ? -12.330 19.961 -48.597 1.00 65.50 153 TRP A C 1
ATOM 1169 O O . TRP A 1 153 ? -13.118 20.778 -49.067 1.00 65.50 153 TRP A O 1
ATOM 1179 N N . SER A 1 154 ? -11.051 20.269 -48.351 1.00 72.88 154 SER A N 1
ATOM 1180 C CA . SER A 1 154 ? -10.399 21.529 -48.723 1.00 72.88 154 SER A CA 1
ATOM 1181 C C . SER A 1 154 ? -10.290 21.753 -50.234 1.00 72.88 154 SER A C 1
ATOM 1183 O O . SER A 1 154 ? -10.323 22.898 -50.666 1.00 72.88 154 SER A O 1
ATOM 1185 N N . ASP A 1 155 ? -10.206 20.690 -51.039 1.00 75.75 155 ASP A N 1
ATOM 1186 C CA . ASP A 1 155 ? -10.181 20.791 -52.505 1.00 75.75 155 ASP A CA 1
ATOM 1187 C C . ASP A 1 155 ? -11.580 21.063 -53.086 1.00 75.75 155 ASP A C 1
ATOM 1189 O O . ASP A 1 155 ? -11.709 21.578 -54.192 1.00 75.75 155 ASP A O 1
ATOM 1193 N N . VAL A 1 156 ? -12.640 20.737 -52.336 1.00 76.06 156 VAL A N 1
ATOM 1194 C CA . VAL A 1 156 ? -14.042 20.942 -52.745 1.00 76.06 156 VAL A CA 1
ATOM 1195 C C . VAL A 1 156 ? -14.563 22.319 -52.330 1.00 76.06 156 VAL A C 1
ATOM 1197 O O . VAL A 1 156 ? -15.405 22.887 -53.021 1.00 76.06 156 VAL A O 1
ATOM 1200 N N . LEU A 1 157 ? -14.072 22.869 -51.217 1.00 78.50 157 LEU A N 1
ATOM 1201 C CA . LEU A 1 157 ? -14.564 24.131 -50.657 1.00 78.50 157 LEU A CA 1
ATOM 1202 C C . LEU A 1 157 ? -13.745 25.369 -51.041 1.00 78.50 157 LEU A C 1
ATOM 1204 O O . LEU A 1 157 ? -13.981 26.403 -50.434 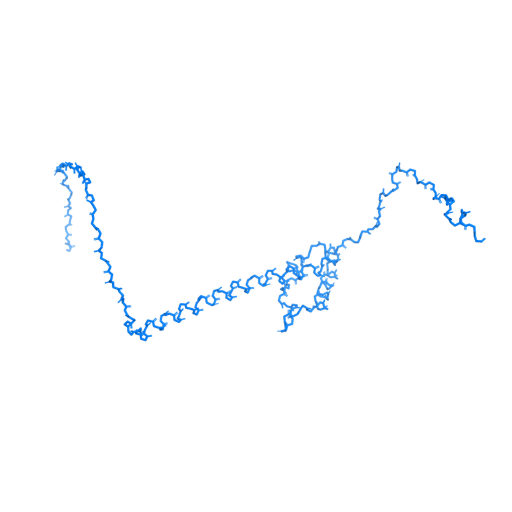1.00 78.50 157 LEU A O 1
ATOM 1208 N N . GLY A 1 158 ? -12.838 25.258 -52.023 1.00 67.94 158 GLY A N 1
ATOM 1209 C CA . GLY A 1 158 ? -12.170 26.361 -52.733 1.00 67.94 158 GLY A CA 1
ATOM 1210 C C . GLY A 1 158 ? -11.957 27.648 -51.927 1.00 67.94 158 GLY A C 1
ATOM 1211 O O . GLY A 1 158 ? -12.869 28.464 -51.826 1.00 67.94 158 GLY A O 1
ATOM 1212 N N . SER A 1 159 ? -10.748 27.842 -51.388 1.00 55.84 159 SER A N 1
ATOM 1213 C CA . SER A 1 159 ? -10.324 29.164 -50.891 1.00 55.84 159 SER A CA 1
ATOM 1214 C C . SER A 1 159 ? -10.406 30.238 -51.972 1.00 55.84 159 SER A C 1
ATOM 1216 O O . SER A 1 159 ? -10.052 29.925 -53.132 1.00 55.84 159 SER A O 1
#

Foldseek 3Di:
DDDDDDDDDDDDDDDDDDDDDDDDDDDDDDDDDPPDPPPCPPVNVVVVVVVVVVVVVVVVVVVVVVVQVVLLVVLLVLCVQWFVGSCCCCVVVVDGSVVQADPVRDGNSVVSVVSSVVVCVVPVPRTDDDPPPPPCPPPPDDDPPDDDPDDDVCNVVDD

Sequence (159 aa):
MSENSPTAPPNPGGDDQHADQPETGPTDDAEGIDSEPHDSSPNAEAARYRRQLREVEAERDGLAERLQGHQRREVEAMVADLLDVPADLFDIGQVQASDFYNDDGTLNEGELRAAAGALLEERPRLGKPRPAGQRWQNFGQFAPPPPQRGAAWSDVLGS

pLDDT: mean 77.23, std 21.26, range [31.7, 97.94]

Secondary structure (DSSP, 8-state):
-----------------------------------------HHHHHHHHHHHHHHHHHHHHHHHHHHHHHHHHHHHHHHTTTBSSTTHHHHTT---GGGGB-TTS-B-HHHHHHHHHHHHHH-GGGBPPP--S-TTTTSS-PPPPP------HHHHS--

=== Feature glossary ===
Legend for the data blocks above and below:

— What the protein is —

The amino-acid sequence is the protein's primary structure: the linear order of residues from the N-terminus to the C-terminus, written in one-letter code. Everything else here — the 3D coordinates, the secondary structure, the domain annotations — is ultimately a consequence of this string.

Database cross-references. InterPro integrates a dozen domain/family signature databases into unified entries with residue-range hits. GO terms attach function/process/location labels with evidence codes. CATH codes position the fold in a four-level structural taxonomy. Organism is the NCBI-taxonomy species name.

— Where its atoms are —

The mmCIF block holds the 3D Cartesian coordinates of each backbone atom (N, Cα, C, O) in ångströms. mmCIF is the PDB's canonical archive format — a tagged-loop text representation of the atomic model.

The six renders are orthographic views along the three Cartesian axes in both directions. Representation (cartoon, sticks, or surface) and color scheme (sequence-rainbow or by-chain) vary across proteins so the training set covers all the common visualization conventions.

— Local backbone conformation —

Secondary structure is the local, repeating backbone conformation. DSSP classifies it into eight states by reading the hydrogen-bond network: three helix types (H, G, I), two β types (E, B), two non-regular types (T, S), and unstructured coil (-).

SS3 is a coarse helix/strand/coil call (letters a/b/c) made by the P-SEA algorithm from inter-Cα distances and dihedrals. It is less detailed than DSSP but needs only Cα positions.

Backbone dihedral angles. Every residue except chain termini has a φ (preceding-C → N → Cα → C) and a ψ (N → Cα → C → next-N). They are reported in degrees following the IUPAC sign convention. Secondary structure is essentially a statement about which (φ, ψ) basin each residue occupies.

— Global shape and packing —

The geometric summary reports three shape descriptors. Rg (radius of gyration) measures how spread out the Cα atoms are about their centre of mass; compact globular proteins have small Rg, elongated or unfolded ones large. Cα contacts (<8 Å, |i−j|>4) count long-range residue pairs in spatial proximity — high for tightly packed folds, near zero for rods or random coil. The bounding-box extents give the protein's footprint along x, y, z in Å.

Solvent accessibility: the surface area of each residue that a 1.4 Å water probe can touch, in Å². When only backbone atoms are present the absolute values are lower than full-atom SASA (side chains contribute most of the area) and are flagged as backbone-only.

Plot images: a contact map (which residues are close in 3D, as an N×N binary image), a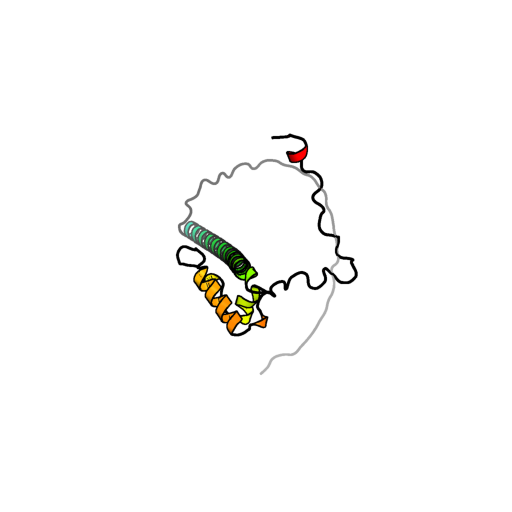 Ramachandran scatter (backbone torsion angles, revealing secondary-structure composition at a glance), and — for AlphaFold structures — a PAE heatmap (pairwise prediction confidence).

— Structural neighborhood —

Foldseek's 3Di representation compresses backbone geometry into a per-residue letter drawn from a learned twenty-state alphabet. It captures the tertiary interaction pattern around each residue — which residues are packed against it in space, regardless of where they are in sequence.

Structural nearest neighbors (via Foldseek easy-search vs the PDB). Reported per hit: target PDB id, E-value, and alignment TM-score. A TM-score above ~0.5 is the conventional threshold for 'same fold'.

— Confidence and disorder —

pLDDT (predicted Local Distance Difference Test) is AlphaFold's per-residue confidence score, ranging from 0 to 100. Values above 90 indicate high confidence (typically well-packed cores); 70–90 is confident; 50–70 low confidence; below 50 usually means the region is disordered or the prediction is unreliable there. AlphaFold stores pLDDT in the mmCIF B-factor column.

For experimental (PDB) structures, the B-factor (temperature factor) quantifies the positional spread of each atom in the crystal — a combination of thermal vibration and static disorder — in units of Å². High B-factors mark flexible loops or poorly resolved regions; low B-factors mark the rigid, well-ordered core.

Predicted Aligned Error (PAE) is an AlphaFold confidence matrix: entry (i, j) is the expected error in the position of residue j, in ångströms, when the prediction is superimposed on the true structure at residue i. Low PAE within a block of residues means that block is internally rigid and well-predicted; high PAE betwee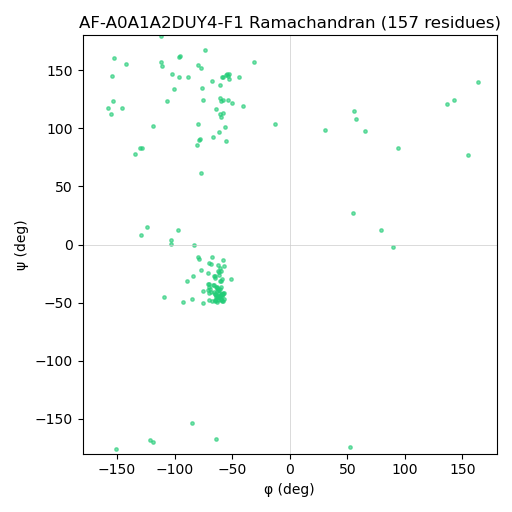n two blocks means their relative placement is uncertain even if each block individually is confident.